Protein AF-A0A944YSN5-F1 (afdb_monomer)

Radius of gyration: 23.49 Å; Cα contacts (8 Å, |Δi|>4): 140; chains: 1; bounding box: 44×34×62 Å

Secondary structure (DSSP, 8-state):
--HHHHHHHHHHHHHHHHHHHT--TTSHHHHHHHHHHHHHHHHIIIIIIIIIIHHHHHHHHHHHHHS-HHHHHHHTBTTS-HHHHHHHHHHHHHHS---HHHHHHHHHHHHHTTB-HHHHHHHHHHHHHS-HHHHHHHHHHH-HHHHH-

Sequence (149 aa):
MSWKNEWKILLLMVVIFLAAYHLPVNTARFQNAVMESFHLLKEYARLHVLLCLIPALFIAGAIGVFISKNAVMKYLGARAKRVIAYSVASVSGAILAVCSCTILPLFSGIYKRGAGIGPATAFLYSGPAINILAIILTARILGLEMGIA

Mean predicted aligned error: 9.61 Å

Structure (mmCIF, N/CA/C/O backbone):
data_AF-A0A944YSN5-F1
#
_entry.id   AF-A0A944YSN5-F1
#
loop_
_atom_site.group_PDB
_atom_site.id
_atom_site.type_symbol
_atom_site.label_atom_id
_atom_site.label_alt_id
_atom_site.label_comp_id
_atom_site.label_asym_id
_atom_site.label_entity_id
_atom_site.label_seq_id
_atom_site.pdbx_PDB_ins_code
_atom_site.Cartn_x
_atom_site.Cartn_y
_atom_site.Cartn_z
_atom_site.occupancy
_atom_site.B_iso_or_equiv
_atom_site.auth_seq_id
_atom_site.auth_comp_id
_atom_site.auth_asym_id
_atom_site.auth_atom_id
_atom_site.pdbx_PDB_model_num
ATOM 1 N N . MET A 1 1 ? -24.686 -4.352 -42.956 1.00 55.09 1 MET A N 1
ATOM 2 C CA . MET A 1 1 ? -23.214 -4.394 -43.104 1.00 55.09 1 MET A CA 1
ATOM 3 C C . MET A 1 1 ? -22.648 -3.052 -42.639 1.00 55.09 1 MET A C 1
ATOM 5 O O . MET A 1 1 ? -22.916 -2.051 -43.290 1.00 55.09 1 MET A O 1
ATOM 9 N N . SER A 1 2 ? -21.991 -2.970 -41.476 1.00 57.09 2 SER A N 1
ATOM 10 C CA . SER A 1 2 ? -21.538 -1.683 -40.904 1.00 57.09 2 SER A CA 1
ATOM 11 C C . SER A 1 2 ? -20.074 -1.398 -41.270 1.00 57.09 2 SER A C 1
ATOM 13 O O . SER A 1 2 ? -19.162 -1.617 -40.474 1.00 57.09 2 SER A O 1
ATOM 15 N N . TRP A 1 3 ? -19.858 -0.887 -42.487 1.00 70.69 3 TRP A N 1
ATOM 16 C CA . TRP A 1 3 ? -18.540 -0.606 -43.093 1.00 70.69 3 TRP A CA 1
ATOM 17 C C . TRP A 1 3 ? -17.624 0.280 -42.220 1.00 70.69 3 TRP A C 1
ATOM 19 O O . TRP A 1 3 ? -16.401 0.153 -42.230 1.00 70.69 3 TRP A O 1
ATOM 29 N N . LYS A 1 4 ? -18.201 1.168 -41.397 1.00 75.38 4 LYS A N 1
ATOM 30 C CA . LYS A 1 4 ? -17.440 2.084 -40.525 1.00 75.38 4 LYS A CA 1
ATOM 31 C C . LYS A 1 4 ? -16.691 1.379 -39.387 1.00 75.38 4 LYS A C 1
ATOM 33 O O . LYS A 1 4 ? -15.699 1.923 -38.905 1.00 75.38 4 LYS A O 1
ATOM 38 N N . ASN A 1 5 ? -17.146 0.205 -38.946 1.00 79.56 5 ASN A N 1
ATOM 39 C CA . ASN A 1 5 ? -16.480 -0.546 -37.877 1.00 79.56 5 ASN A CA 1
ATOM 40 C C . ASN A 1 5 ? -15.324 -1.396 -38.415 1.00 79.56 5 ASN A C 1
ATOM 42 O O . ASN A 1 5 ? -14.275 -1.460 -37.781 1.00 79.56 5 ASN A O 1
ATOM 46 N N . GLU A 1 6 ? -15.476 -1.970 -39.608 1.00 85.19 6 GLU A N 1
ATOM 47 C CA . GLU A 1 6 ? -14.435 -2.780 -40.254 1.00 85.19 6 GLU A CA 1
ATOM 48 C C . GLU A 1 6 ? -13.201 -1.944 -40.611 1.00 85.19 6 GLU A C 1
ATOM 50 O O . GLU A 1 6 ? -12.071 -2.368 -40.373 1.00 85.19 6 GLU A O 1
ATOM 55 N N . TRP A 1 7 ? -13.399 -0.706 -41.077 1.00 89.31 7 TRP A N 1
ATOM 56 C CA . TRP A 1 7 ? -12.275 0.172 -41.407 1.00 89.31 7 TRP A CA 1
ATOM 57 C C . TRP A 1 7 ? -11.452 0.573 -40.175 1.00 89.31 7 TRP A C 1
ATOM 59 O O . TRP A 1 7 ? -10.230 0.635 -40.254 1.00 89.31 7 TRP A O 1
ATOM 69 N N . LYS A 1 8 ? -12.090 0.759 -39.009 1.00 84.62 8 LYS A N 1
ATOM 70 C CA . LYS A 1 8 ? -11.380 1.005 -37.739 1.00 84.62 8 LYS A CA 1
ATOM 71 C C . LYS A 1 8 ? -10.540 -0.196 -37.306 1.00 84.62 8 LYS A C 1
ATOM 73 O O . LYS A 1 8 ? -9.441 -0.003 -36.798 1.00 84.62 8 LYS A O 1
ATOM 78 N N . ILE A 1 9 ? -11.045 -1.413 -37.513 1.00 85.38 9 ILE A N 1
ATOM 79 C CA . ILE A 1 9 ?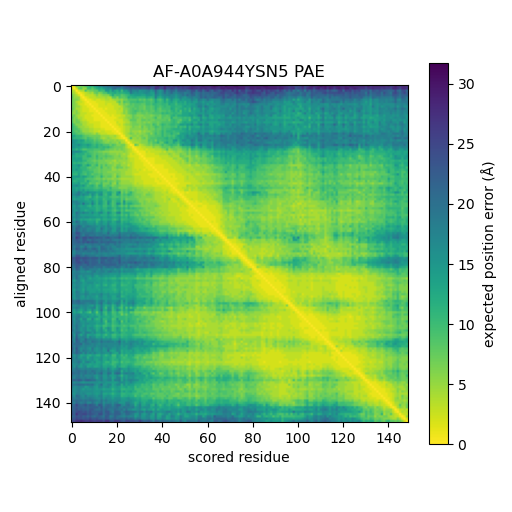 -10.335 -2.655 -37.175 1.00 85.38 9 ILE A CA 1
ATOM 80 C C . ILE A 1 9 ? -9.109 -2.828 -38.079 1.00 85.38 9 ILE A C 1
ATOM 82 O O . ILE A 1 9 ? -8.022 -3.115 -37.583 1.00 85.38 9 ILE A O 1
ATOM 86 N N . LEU A 1 10 ? -9.254 -2.570 -39.381 1.00 88.31 10 LEU A N 1
ATOM 87 C CA . LEU A 1 10 ? -8.134 -2.590 -40.326 1.00 88.31 10 LEU A CA 1
ATOM 88 C C . LEU A 1 10 ? -7.070 -1.545 -39.979 1.00 88.31 10 LEU A C 1
ATOM 90 O O . LEU A 1 10 ? -5.884 -1.866 -39.939 1.00 88.31 10 LEU A O 1
ATOM 94 N N . LEU A 1 11 ? -7.483 -0.312 -39.674 1.00 89.62 11 LEU A N 1
ATOM 95 C CA . LEU A 1 11 ? -6.560 0.757 -39.284 1.00 89.62 11 LEU A CA 1
ATOM 96 C C . LEU A 1 11 ? -5.816 0.404 -37.985 1.00 89.62 11 LEU A C 1
ATOM 98 O O . LEU A 1 11 ? -4.604 0.586 -37.905 1.00 89.62 11 LEU A O 1
ATOM 102 N N . LEU A 1 12 ? -6.511 -0.180 -37.002 1.00 90.19 12 LEU A N 1
ATOM 103 C CA . LEU A 1 12 ? -5.906 -0.673 -35.762 1.00 90.19 12 LEU A CA 1
ATOM 104 C C . LEU A 1 12 ? -4.853 -1.760 -36.037 1.00 90.19 12 LEU A C 1
ATOM 106 O O . LEU A 1 12 ? -3.748 -1.684 -35.503 1.00 90.19 12 LEU A O 1
ATOM 110 N N . MET A 1 13 ? -5.163 -2.742 -36.888 1.00 88.62 13 MET A N 1
ATOM 111 C CA . MET A 1 13 ? -4.221 -3.807 -37.254 1.00 88.62 13 MET A CA 1
ATOM 112 C C . MET A 1 13 ? -2.971 -3.260 -37.949 1.00 88.62 13 MET A C 1
ATOM 114 O O . MET A 1 13 ? -1.864 -3.668 -37.605 1.00 88.62 13 MET A O 1
ATOM 118 N N . VAL A 1 14 ? -3.128 -2.317 -38.884 1.00 93.06 14 VAL A N 1
ATOM 119 C CA . VAL A 1 14 ? -1.997 -1.688 -39.588 1.00 93.06 14 VAL A CA 1
ATOM 120 C C . VAL A 1 14 ? -1.121 -0.890 -38.621 1.00 93.06 14 VAL A C 1
ATOM 122 O O . VAL A 1 14 ? 0.102 -0.993 -38.684 1.00 93.06 14 VAL A O 1
ATOM 125 N N . VAL A 1 15 ? -1.721 -0.141 -37.691 1.00 90.69 15 VAL A N 1
ATOM 126 C CA . VAL A 1 15 ? -0.977 0.618 -36.673 1.00 90.69 15 VAL A CA 1
ATOM 127 C C . VAL A 1 15 ? -0.208 -0.315 -35.738 1.00 90.69 15 VAL A C 1
ATOM 129 O O . VAL A 1 15 ? 0.970 -0.074 -35.485 1.00 90.69 15 VAL A O 1
ATOM 132 N N . ILE A 1 16 ? -0.829 -1.401 -35.266 1.00 91.94 16 ILE A N 1
ATOM 133 C CA . ILE A 1 16 ? -0.158 -2.405 -34.424 1.00 91.94 16 ILE A CA 1
ATOM 134 C C . ILE A 1 16 ? 1.001 -3.056 -35.189 1.00 91.94 16 ILE A C 1
ATOM 136 O O . ILE A 1 16 ? 2.089 -3.210 -34.635 1.00 91.94 16 ILE A O 1
ATOM 140 N N . PHE A 1 17 ? 0.794 -3.398 -36.463 1.00 89.75 17 PHE A N 1
ATOM 141 C CA . PHE A 1 17 ? 1.822 -4.004 -37.305 1.00 89.75 17 PHE A CA 1
ATOM 142 C C . PHE A 1 17 ? 3.009 -3.061 -37.537 1.00 89.75 17 PHE A C 1
ATOM 144 O O . PHE A 1 17 ? 4.153 -3.464 -37.346 1.00 89.75 17 PHE A O 1
ATOM 151 N N . LEU A 1 18 ? 2.756 -1.794 -37.879 1.00 88.38 18 LEU A N 1
ATOM 152 C CA . LEU A 1 18 ? 3.808 -0.786 -38.055 1.00 88.38 18 LEU A CA 1
ATOM 153 C C . LEU A 1 18 ? 4.548 -0.490 -36.745 1.00 88.38 18 LEU A C 1
ATOM 155 O O . LEU A 1 18 ? 5.770 -0.355 -36.756 1.00 88.38 18 LEU A O 1
ATOM 159 N N . ALA A 1 19 ? 3.839 -0.438 -35.616 1.00 86.62 19 ALA A N 1
ATOM 160 C CA . ALA A 1 19 ? 4.451 -0.261 -34.302 1.00 86.62 19 ALA A CA 1
ATOM 161 C C . ALA A 1 19 ? 5.356 -1.446 -33.926 1.00 86.62 19 ALA A C 1
ATOM 163 O O . ALA A 1 19 ? 6.461 -1.239 -33.428 1.00 86.62 19 ALA A O 1
ATOM 164 N N . ALA A 1 20 ? 4.923 -2.680 -34.202 1.00 82.75 20 ALA A N 1
ATOM 165 C CA . ALA A 1 20 ? 5.737 -3.876 -33.999 1.00 82.75 20 ALA A CA 1
ATOM 166 C C . ALA A 1 20 ? 6.942 -3.929 -34.956 1.00 82.75 20 ALA A C 1
ATOM 168 O O . ALA A 1 20 ? 8.028 -4.330 -34.547 1.00 82.75 20 ALA A O 1
ATOM 169 N N . TYR A 1 21 ? 6.771 -3.483 -36.203 1.00 82.62 21 TYR A N 1
ATOM 170 C CA . TYR A 1 21 ? 7.832 -3.439 -37.210 1.00 82.62 21 TYR A CA 1
ATOM 171 C C . TYR A 1 21 ? 8.920 -2.408 -36.880 1.00 82.62 21 TYR A C 1
ATOM 173 O O . TYR A 1 21 ? 10.106 -2.670 -37.072 1.00 82.62 21 TYR A O 1
ATOM 181 N N . HIS A 1 22 ? 8.535 -1.243 -36.352 1.00 83.31 22 HIS A N 1
ATOM 182 C CA . HIS A 1 22 ? 9.474 -0.194 -35.944 1.00 83.31 22 HIS A CA 1
ATOM 183 C C . HIS A 1 22 ? 9.997 -0.325 -34.516 1.00 83.31 22 HIS A C 1
ATOM 185 O O . HIS A 1 22 ? 10.792 0.512 -34.083 1.00 83.31 22 HIS A O 1
ATOM 191 N N . LEU A 1 23 ? 9.595 -1.360 -33.781 1.00 78.06 23 LEU A N 1
ATOM 192 C CA . LEU A 1 23 ? 10.106 -1.588 -32.442 1.00 78.06 23 LEU A CA 1
ATOM 193 C C . LEU A 1 23 ? 11.629 -1.831 -32.530 1.00 78.06 23 LEU A C 1
ATOM 195 O O . LEU A 1 23 ? 12.057 -2.760 -33.219 1.00 78.06 23 LEU A O 1
ATOM 199 N N . PRO A 1 24 ? 12.477 -1.020 -31.866 1.00 78.62 24 PRO A N 1
ATOM 200 C CA . PRO A 1 24 ? 13.932 -1.101 -32.000 1.00 78.62 24 PRO A CA 1
ATOM 201 C C . PRO A 1 24 ? 14.508 -2.262 -31.169 1.00 78.62 24 PRO A C 1
ATOM 203 O O . PRO A 1 24 ? 15.382 -2.074 -30.325 1.00 78.62 24 PRO A O 1
ATOM 206 N N . VAL A 1 25 ? 14.022 -3.485 -31.409 1.00 76.31 25 VAL A N 1
ATOM 207 C CA . VAL A 1 25 ? 14.375 -4.706 -30.659 1.00 76.31 25 VAL A CA 1
ATOM 208 C C . VAL A 1 25 ? 15.852 -5.071 -30.806 1.00 76.31 25 VAL A C 1
ATOM 210 O O . VAL A 1 25 ? 16.424 -5.709 -29.927 1.00 76.31 25 VAL A O 1
ATOM 213 N N . ASN A 1 26 ? 16.488 -4.639 -31.896 1.00 74.00 26 ASN A N 1
ATOM 214 C CA . ASN A 1 26 ? 17.899 -4.906 -32.168 1.00 74.00 26 ASN A CA 1
ATOM 215 C C . ASN A 1 26 ? 18.853 -3.880 -31.524 1.00 74.00 26 ASN A C 1
ATOM 217 O O . ASN A 1 26 ? 20.070 -4.012 -31.598 1.00 74.00 26 ASN A O 1
ATOM 221 N N . THR A 1 27 ? 18.331 -2.816 -30.907 1.00 81.62 27 THR A N 1
ATOM 222 C CA . THR A 1 27 ? 19.176 -1.853 -30.197 1.00 81.62 27 THR A CA 1
ATOM 223 C C . THR A 1 27 ? 19.507 -2.394 -28.810 1.00 81.62 27 THR A C 1
ATOM 225 O O . THR A 1 27 ? 18.601 -2.699 -28.033 1.00 81.62 27 THR A O 1
ATOM 228 N N . ALA A 1 28 ? 20.794 -2.428 -28.449 1.00 81.50 28 ALA A N 1
ATOM 229 C CA . ALA A 1 28 ? 21.254 -2.875 -27.128 1.00 81.50 28 ALA A CA 1
ATOM 230 C C . ALA A 1 28 ? 20.528 -2.161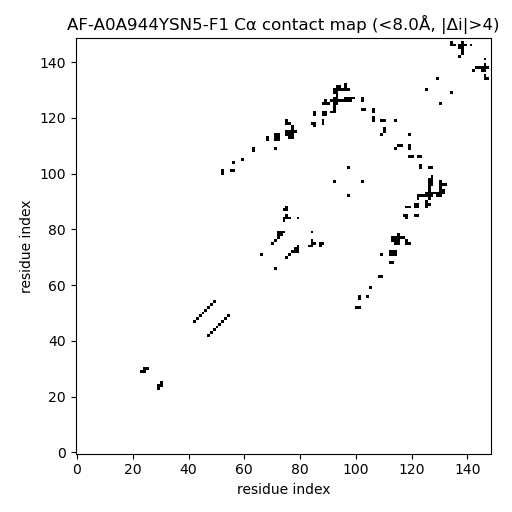 -25.969 1.00 81.50 28 ALA A C 1
ATOM 232 O O . ALA A 1 28 ? 20.230 -2.765 -24.946 1.00 81.50 28 ALA A O 1
ATOM 233 N N . ARG A 1 29 ? 20.149 -0.887 -26.151 1.00 85.00 29 ARG A N 1
ATOM 234 C CA . ARG A 1 29 ? 19.352 -0.118 -25.183 1.00 85.00 29 ARG A CA 1
ATOM 235 C C . ARG A 1 29 ? 17.967 -0.722 -24.920 1.00 85.00 29 ARG A C 1
ATOM 237 O O . ARG A 1 29 ? 17.542 -0.736 -23.770 1.00 85.00 29 ARG A O 1
ATOM 244 N N . PHE A 1 30 ? 17.269 -1.198 -25.953 1.00 85.88 30 PHE A N 1
ATOM 245 C CA . PHE A 1 30 ? 15.942 -1.801 -25.802 1.00 85.88 30 PHE A CA 1
ATOM 246 C C . PHE A 1 30 ? 16.043 -3.172 -25.133 1.00 85.88 30 PHE A C 1
ATOM 248 O O . PHE A 1 30 ? 15.319 -3.436 -24.178 1.00 85.88 30 PHE A O 1
ATOM 255 N N . GLN A 1 31 ? 16.990 -4.008 -25.568 1.00 85.06 31 GLN A N 1
ATOM 256 C CA . GLN A 1 31 ? 17.220 -5.322 -24.960 1.00 85.06 31 GLN A CA 1
ATOM 257 C C . GLN A 1 31 ? 17.600 -5.203 -23.482 1.00 85.06 31 GLN A C 1
ATOM 259 O O . GLN A 1 31 ? 16.996 -5.867 -22.642 1.00 85.06 31 GLN A O 1
ATOM 264 N N . ASN A 1 32 ? 18.521 -4.295 -23.150 1.00 87.94 32 ASN A N 1
ATOM 265 C CA . ASN A 1 32 ? 18.909 -4.043 -21.765 1.00 87.94 32 ASN A CA 1
ATOM 266 C C . ASN A 1 32 ? 17.732 -3.515 -20.937 1.00 87.94 32 ASN A C 1
ATOM 268 O O . ASN A 1 32 ? 17.503 -4.016 -19.846 1.00 87.94 32 ASN A O 1
ATOM 272 N N . ALA A 1 33 ? 16.936 -2.571 -21.453 1.00 88.06 33 ALA A N 1
ATOM 273 C CA . ALA A 1 33 ? 15.774 -2.052 -20.726 1.00 88.06 33 ALA A CA 1
ATOM 274 C C . ALA A 1 33 ? 14.717 -3.135 -20.445 1.00 88.06 33 ALA A C 1
ATOM 276 O O . ALA A 1 33 ? 14.146 -3.176 -19.353 1.00 88.06 33 ALA A O 1
ATOM 277 N N . VAL A 1 34 ? 14.469 -4.029 -21.408 1.00 90.56 34 VAL A N 1
ATOM 278 C CA . VAL A 1 34 ? 13.539 -5.154 -21.238 1.00 90.56 34 VAL A CA 1
ATOM 279 C C . VAL A 1 34 ? 14.068 -6.136 -20.193 1.00 90.56 34 VAL A C 1
ATOM 281 O O . VAL A 1 34 ? 13.339 -6.491 -19.268 1.00 90.56 34 VAL A O 1
ATOM 284 N N . MET A 1 35 ? 15.338 -6.533 -20.294 1.00 91.06 35 MET A N 1
ATOM 285 C CA . MET A 1 35 ? 15.960 -7.452 -19.338 1.00 91.06 35 MET A CA 1
ATOM 286 C C . MET A 1 35 ? 16.009 -6.867 -17.922 1.00 91.06 35 MET A C 1
ATOM 288 O O . MET A 1 35 ? 15.661 -7.565 -16.969 1.00 91.06 35 MET A O 1
ATOM 292 N N . GLU A 1 36 ? 16.346 -5.584 -17.783 1.00 90.94 36 GLU A N 1
ATOM 293 C CA . GLU A 1 36 ? 16.358 -4.880 -16.498 1.00 90.94 36 GLU A CA 1
ATOM 294 C C . GLU A 1 36 ? 14.957 -4.825 -15.880 1.00 90.94 36 GLU A C 1
ATOM 296 O O . GLU A 1 36 ? 14.781 -5.085 -14.693 1.00 90.94 36 GLU A O 1
ATOM 301 N N . SER A 1 37 ? 13.928 -4.580 -16.698 1.00 90.75 37 SER A N 1
ATOM 302 C CA . SER A 1 37 ? 12.534 -4.580 -16.239 1.00 90.75 37 SER A CA 1
ATOM 303 C C . SER A 1 37 ? 12.132 -5.938 -15.653 1.00 90.75 37 SER A C 1
ATOM 305 O O . SER A 1 37 ? 11.508 -5.998 -14.591 1.00 90.75 37 SER A O 1
ATOM 307 N N . PHE A 1 38 ? 12.520 -7.043 -16.301 1.00 93.44 38 PHE A N 1
ATOM 308 C CA . PHE A 1 38 ? 12.283 -8.387 -15.765 1.00 93.44 38 PHE A CA 1
ATOM 309 C C . PHE A 1 38 ? 13.106 -8.671 -14.503 1.00 93.44 38 PHE A C 1
ATOM 311 O O . PHE A 1 38 ? 12.605 -9.335 -13.590 1.00 93.44 38 PHE A O 1
ATOM 318 N N . HIS A 1 39 ? 14.337 -8.163 -14.419 1.00 91.12 39 HIS A N 1
ATOM 319 C CA . HIS A 1 39 ? 15.174 -8.309 -13.229 1.00 91.12 39 HIS A CA 1
ATOM 320 C C . HIS A 1 39 ? 14.565 -7.583 -12.023 1.00 91.12 39 HIS A C 1
ATOM 322 O O . HIS A 1 39 ? 14.358 -8.203 -10.978 1.00 91.12 39 HIS A O 1
ATOM 328 N N . LEU A 1 40 ? 14.162 -6.322 -12.200 1.00 90.75 40 LEU A N 1
ATOM 329 C CA . LEU A 1 40 ? 13.466 -5.530 -11.184 1.00 90.75 40 LEU A CA 1
ATOM 330 C C . LEU A 1 40 ? 12.158 -6.194 -10.745 1.00 90.75 40 LEU A C 1
ATOM 332 O O . LEU A 1 40 ? 11.874 -6.263 -9.550 1.00 90.75 40 LEU A O 1
ATOM 336 N N . LEU A 1 41 ? 11.376 -6.735 -11.686 1.00 88.69 41 LEU A N 1
ATOM 337 C CA . LEU A 1 41 ? 10.152 -7.469 -11.360 1.00 88.69 41 LEU A CA 1
ATOM 338 C C . LEU A 1 41 ? 10.448 -8.701 -10.492 1.00 88.69 41 LEU A C 1
ATOM 340 O O . LEU A 1 41 ? 9.757 -8.945 -9.501 1.00 88.69 41 LEU A O 1
ATOM 344 N N . LYS A 1 42 ? 11.482 -9.472 -10.847 1.00 91.31 42 LYS A N 1
ATOM 345 C CA . LYS A 1 42 ? 11.909 -10.657 -10.095 1.00 91.31 42 LYS A CA 1
ATOM 346 C C . LYS A 1 42 ? 12.391 -10.288 -8.694 1.00 91.31 42 LYS A C 1
ATOM 348 O O . LYS A 1 42 ? 12.012 -10.960 -7.733 1.00 91.31 42 LYS A O 1
ATOM 353 N N . GLU A 1 43 ? 13.201 -9.242 -8.560 1.00 88.38 43 GLU A N 1
ATOM 354 C CA . GLU A 1 43 ? 13.653 -8.750 -7.257 1.00 88.38 43 GLU A CA 1
ATOM 355 C C . GLU A 1 43 ? 12.490 -8.239 -6.412 1.00 88.38 43 GLU A C 1
ATOM 357 O O . GLU A 1 43 ? 12.375 -8.621 -5.248 1.00 88.38 43 GLU A O 1
ATOM 362 N N . TYR A 1 44 ? 11.572 -7.467 -6.993 1.00 86.94 44 TYR A N 1
ATOM 363 C CA . TYR A 1 44 ? 10.377 -6.995 -6.301 1.00 86.94 44 TYR A CA 1
ATOM 364 C C . TYR A 1 44 ? 9.507 -8.161 -5.809 1.00 86.94 44 TYR A C 1
ATOM 366 O O . TYR A 1 44 ? 9.099 -8.191 -4.646 1.00 86.94 44 TYR A O 1
ATOM 374 N N . ALA A 1 45 ? 9.265 -9.166 -6.654 1.00 87.38 45 ALA A N 1
ATOM 375 C CA . ALA A 1 45 ? 8.493 -10.347 -6.278 1.00 87.38 45 ALA A CA 1
ATOM 376 C C . ALA A 1 45 ? 9.184 -11.162 -5.168 1.00 87.38 45 ALA A C 1
ATOM 378 O O . ALA A 1 45 ? 8.537 -11.634 -4.232 1.00 87.38 45 ALA A O 1
ATOM 379 N N . ARG A 1 46 ? 10.509 -11.317 -5.238 1.00 90.06 46 ARG A N 1
ATOM 380 C CA . ARG A 1 46 ? 11.257 -12.139 -4.280 1.00 90.06 46 ARG A CA 1
ATOM 381 C C . ARG A 1 46 ? 11.509 -11.436 -2.949 1.00 90.06 46 ARG A C 1
ATOM 383 O O . ARG A 1 46 ? 11.418 -12.074 -1.905 1.00 90.06 46 ARG A O 1
ATOM 390 N N . LEU A 1 47 ? 11.859 -10.157 -2.979 1.00 87.12 47 LEU A N 1
ATOM 391 C CA . LEU A 1 47 ? 12.214 -9.395 -1.785 1.00 87.12 47 LEU A CA 1
ATOM 392 C C . LEU A 1 47 ? 10.988 -8.702 -1.201 1.00 87.12 47 LEU A C 1
ATOM 394 O O . LEU A 1 47 ? 10.696 -8.865 -0.024 1.00 87.12 47 LEU A O 1
ATOM 398 N N . HIS A 1 48 ? 10.236 -7.954 -2.006 1.00 83.94 48 HIS A N 1
ATOM 399 C CA . HIS A 1 48 ? 9.167 -7.103 -1.487 1.00 83.94 48 HIS A CA 1
ATOM 400 C C . HIS A 1 48 ? 7.859 -7.873 -1.257 1.00 83.94 48 HIS A C 1
ATOM 402 O O . HIS A 1 48 ? 7.255 -7.780 -0.187 1.00 83.94 48 HIS A O 1
ATOM 408 N N . VAL A 1 49 ? 7.423 -8.683 -2.225 1.00 86.31 49 VAL A N 1
ATOM 409 C CA . VAL A 1 49 ? 6.161 -9.434 -2.099 1.00 86.31 49 VAL A CA 1
ATOM 410 C C . VAL A 1 49 ? 6.290 -10.551 -1.062 1.00 86.31 49 VAL A C 1
ATOM 412 O O . VAL A 1 49 ? 5.467 -10.662 -0.156 1.00 86.31 49 VAL A O 1
ATOM 415 N N . LEU A 1 50 ? 7.343 -11.356 -1.150 1.00 87.50 50 LEU A N 1
ATOM 416 C CA . LEU A 1 50 ? 7.518 -12.507 -0.264 1.00 87.50 50 LEU A CA 1
ATOM 417 C C . LEU A 1 50 ? 7.828 -12.118 1.187 1.00 87.50 50 LEU A C 1
ATOM 419 O O . LEU A 1 50 ? 7.245 -12.707 2.095 1.00 87.50 50 LEU A O 1
ATOM 423 N N . LEU A 1 51 ? 8.701 -11.131 1.420 1.00 86.94 51 LEU A N 1
ATOM 424 C CA . LEU A 1 51 ? 9.125 -10.782 2.784 1.00 86.94 51 LEU A CA 1
ATOM 425 C C . LEU A 1 51 ? 8.197 -9.778 3.473 1.00 86.94 51 LEU A C 1
ATOM 427 O O . LEU A 1 51 ? 8.127 -9.779 4.697 1.00 86.94 51 LEU A O 1
ATOM 431 N N . CYS A 1 52 ? 7.488 -8.927 2.724 1.00 86.25 52 CYS A N 1
ATOM 432 C CA . CYS A 1 52 ? 6.628 -7.891 3.304 1.00 86.25 52 CYS A CA 1
ATOM 433 C C . CYS A 1 52 ? 5.142 -8.147 3.033 1.00 86.25 52 CYS A C 1
ATOM 435 O O . CYS A 1 52 ? 4.351 -8.202 3.976 1.00 86.25 52 CYS A O 1
ATOM 437 N N . LEU A 1 53 ? 4.747 -8.359 1.770 1.00 86.38 53 LEU A N 1
ATOM 438 C CA . LEU A 1 53 ? 3.330 -8.481 1.402 1.00 86.38 53 LEU A CA 1
ATOM 439 C C . LEU A 1 53 ? 2.677 -9.728 2.013 1.00 86.38 53 LEU A C 1
ATOM 441 O O . LEU A 1 53 ? 1.597 -9.616 2.589 1.00 86.38 53 LEU A O 1
ATOM 445 N N . ILE A 1 54 ? 3.313 -10.900 1.911 1.00 88.75 54 ILE A N 1
ATOM 446 C CA . ILE A 1 54 ? 2.737 -12.154 2.424 1.00 88.75 54 ILE A CA 1
ATOM 447 C C . ILE A 1 54 ? 2.554 -12.096 3.951 1.00 88.75 54 ILE A C 1
ATOM 449 O O . ILE A 1 54 ? 1.421 -12.307 4.398 1.00 88.75 54 ILE A O 1
ATOM 453 N N . PRO A 1 55 ? 3.575 -11.750 4.767 1.00 86.38 55 PRO A N 1
ATOM 454 C CA . PRO A 1 55 ? 3.388 -11.626 6.211 1.00 86.38 55 PRO A CA 1
ATOM 455 C C . PRO A 1 55 ? 2.366 -10.550 6.577 1.00 86.38 55 PRO A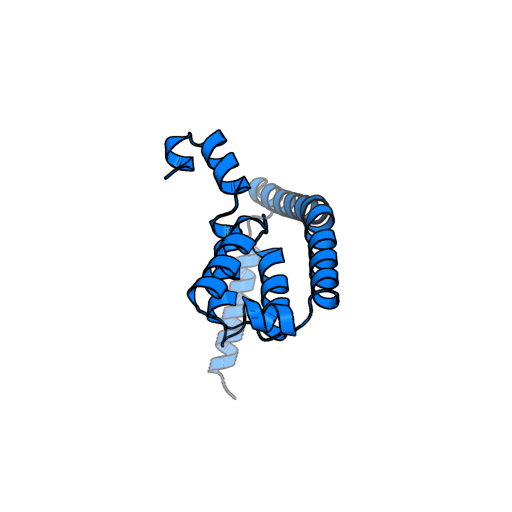 C 1
ATOM 457 O O . PRO A 1 55 ? 1.502 -10.794 7.417 1.00 86.38 55 PRO A O 1
ATOM 460 N N . ALA A 1 56 ? 2.400 -9.388 5.916 1.00 85.12 56 ALA A N 1
ATOM 461 C CA . ALA A 1 56 ? 1.459 -8.306 6.188 1.00 85.12 56 ALA A CA 1
ATOM 462 C C . ALA A 1 56 ? 0.007 -8.701 5.878 1.00 85.12 56 ALA A C 1
ATOM 464 O O . ALA A 1 56 ? -0.881 -8.408 6.675 1.00 85.12 56 ALA A O 1
ATOM 465 N N . LEU A 1 57 ? -0.252 -9.392 4.763 1.00 86.44 57 LEU A N 1
ATOM 466 C CA . LEU A 1 57 ? -1.589 -9.889 4.418 1.00 86.44 57 LEU A CA 1
ATOM 467 C C . LEU A 1 57 ? -2.073 -10.950 5.407 1.00 86.44 57 LEU A C 1
ATOM 469 O O . LEU A 1 57 ? -3.248 -10.947 5.776 1.00 86.44 57 LEU A O 1
ATOM 473 N N . PHE A 1 58 ? -1.178 -11.822 5.873 1.00 87.25 58 PHE A N 1
ATOM 474 C CA . PHE A 1 58 ? -1.512 -12.826 6.881 1.00 87.25 58 PHE A CA 1
ATOM 475 C C . PHE A 1 58 ? -1.867 -12.177 8.221 1.00 87.25 58 PHE A C 1
ATOM 477 O O . PHE A 1 58 ? -2.895 -12.501 8.813 1.00 87.25 58 PHE A O 1
ATOM 484 N N . ILE A 1 59 ? -1.069 -11.200 8.662 1.00 83.31 59 ILE A N 1
ATOM 485 C CA . ILE A 1 59 ? -1.326 -10.415 9.874 1.00 83.31 59 ILE A CA 1
ATOM 486 C C . ILE A 1 59 ? -2.624 -9.618 9.725 1.00 83.31 59 ILE A C 1
ATOM 488 O O . ILE A 1 59 ? -3.450 -9.634 10.630 1.00 83.31 59 ILE A O 1
ATOM 492 N N . ALA A 1 60 ? -2.863 -8.973 8.583 1.00 79.69 60 ALA A N 1
ATOM 493 C CA . ALA A 1 60 ? -4.107 -8.258 8.310 1.00 79.69 60 ALA A CA 1
ATOM 494 C C . ALA A 1 60 ? -5.329 -9.193 8.350 1.00 79.69 60 ALA A C 1
ATOM 496 O O . ALA A 1 60 ? -6.372 -8.833 8.902 1.00 79.69 60 ALA A O 1
ATOM 497 N N . GLY A 1 61 ? -5.195 -10.405 7.804 1.00 83.38 61 GLY A N 1
ATOM 498 C CA . GLY A 1 61 ? -6.202 -11.460 7.890 1.00 83.38 61 GLY A CA 1
ATOM 499 C C . GLY A 1 61 ? -6.458 -11.890 9.334 1.00 83.38 61 GLY A C 1
ATOM 500 O O . GLY A 1 61 ? -7.611 -11.909 9.768 1.00 83.38 61 GLY A O 1
ATOM 501 N N . ALA A 1 62 ? -5.393 -12.143 10.098 1.00 84.25 62 ALA A N 1
ATOM 502 C CA . ALA A 1 62 ? -5.462 -12.504 11.509 1.00 84.25 62 ALA A CA 1
ATOM 503 C C . ALA A 1 62 ? -6.113 -11.394 12.344 1.00 84.25 62 ALA A C 1
ATOM 505 O O . ALA A 1 62 ? -7.105 -11.650 13.019 1.00 84.25 62 ALA A O 1
ATOM 506 N N . ILE A 1 63 ? -5.646 -10.146 12.232 1.00 76.12 63 ILE A N 1
ATOM 507 C CA . ILE A 1 63 ? -6.272 -8.974 12.860 1.00 76.12 63 ILE A CA 1
ATOM 508 C C . ILE A 1 63 ? -7.736 -8.899 12.451 1.00 76.12 63 ILE A C 1
ATOM 510 O O . ILE A 1 63 ? -8.591 -8.635 13.282 1.00 76.12 63 ILE A O 1
ATOM 514 N N . GLY A 1 64 ? -8.068 -9.189 11.198 1.00 74.25 64 GLY A N 1
ATOM 515 C CA . GLY A 1 64 ? -9.454 -9.243 10.784 1.00 74.25 64 GLY A CA 1
ATOM 516 C C . GLY A 1 64 ? -10.297 -10.249 11.584 1.00 74.25 64 GLY A C 1
ATOM 517 O O . GLY A 1 64 ? -11.431 -9.946 11.964 1.00 74.25 64 GLY A O 1
ATOM 518 N N . VAL A 1 65 ? -9.781 -11.447 11.827 1.00 81.25 65 VAL A N 1
ATOM 519 C CA . VAL A 1 65 ? -10.496 -12.475 12.596 1.00 81.25 65 VAL A CA 1
ATOM 520 C C . VAL A 1 65 ? -10.536 -12.124 14.089 1.00 81.25 65 VAL A C 1
ATOM 522 O O . VAL A 1 65 ? -11.574 -12.292 14.725 1.00 81.25 65 VAL A O 1
ATOM 525 N N . PHE A 1 66 ? -9.443 -11.586 14.634 1.00 77.44 66 PHE A N 1
ATOM 526 C CA . PHE A 1 66 ? -9.307 -11.277 16.061 1.00 77.44 66 PHE A CA 1
ATOM 527 C C . PHE A 1 66 ? -9.933 -9.936 16.479 1.00 77.44 66 PHE A C 1
ATOM 529 O O . PHE A 1 66 ? -10.304 -9.769 17.641 1.00 77.44 66 PHE A O 1
ATOM 536 N N . ILE A 1 67 ? -10.088 -8.972 15.567 1.00 78.44 67 ILE A N 1
ATOM 537 C CA . ILE A 1 67 ? -10.670 -7.664 15.878 1.00 78.44 67 ILE A CA 1
ATOM 538 C C . ILE A 1 67 ? -12.196 -7.743 15.788 1.00 78.44 67 ILE A C 1
ATOM 540 O O . ILE A 1 67 ? -12.795 -7.966 14.731 1.00 78.44 67 ILE A O 1
ATOM 544 N N . SER A 1 68 ? -12.856 -7.567 16.933 1.00 77.31 68 SER A N 1
ATOM 545 C CA . SER A 1 68 ? -14.312 -7.636 16.986 1.00 77.31 68 SER A CA 1
ATOM 546 C C . SER A 1 68 ? -14.938 -6.485 16.195 1.00 77.31 68 SER A C 1
ATOM 548 O O . SER A 1 68 ? -14.494 -5.333 16.250 1.00 77.31 68 SER A O 1
ATOM 550 N N . LYS A 1 69 ? -16.030 -6.784 15.483 1.00 75.56 69 LYS A N 1
ATOM 551 C CA . LYS A 1 69 ? -16.813 -5.781 14.745 1.00 75.56 69 LYS A CA 1
ATOM 552 C C . 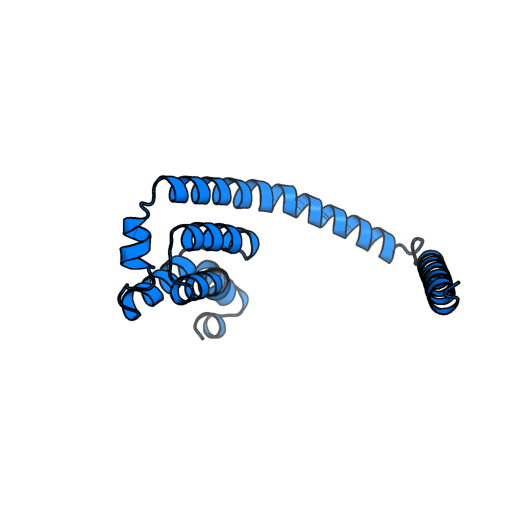LYS A 1 69 ? -17.227 -4.612 15.657 1.00 75.56 69 LYS A C 1
ATOM 554 O O . LYS A 1 69 ? -17.209 -3.463 15.233 1.00 75.56 69 LYS A O 1
ATOM 559 N N . ASN A 1 70 ? -17.496 -4.894 16.934 1.00 78.88 70 ASN A N 1
ATOM 560 C CA . ASN A 1 70 ? -17.831 -3.894 17.950 1.00 78.88 70 ASN A CA 1
ATOM 561 C C . ASN A 1 70 ? -16.685 -2.915 18.239 1.00 78.88 70 ASN A C 1
ATOM 563 O O . ASN A 1 70 ? -16.948 -1.726 18.401 1.00 78.88 70 ASN A O 1
ATOM 567 N N . ALA A 1 71 ? -15.428 -3.371 18.267 1.00 80.19 71 ALA A N 1
ATOM 568 C CA . ALA A 1 71 ? -14.276 -2.484 18.441 1.00 80.19 71 ALA A CA 1
ATOM 569 C C . ALA A 1 71 ? -14.120 -1.533 17.243 1.00 80.19 71 ALA A C 1
ATOM 571 O O . ALA A 1 71 ? -13.962 -0.324 17.429 1.00 80.19 71 ALA A O 1
ATOM 572 N N . VAL A 1 72 ? -14.270 -2.056 16.020 1.00 80.31 72 VAL A N 1
ATOM 573 C CA . VAL A 1 72 ? -14.247 -1.242 14.793 1.00 80.31 72 VAL A CA 1
ATOM 574 C C . VAL A 1 72 ? -15.388 -0.225 14.802 1.00 80.31 72 VAL A C 1
ATOM 576 O O . VAL A 1 72 ? -15.158 0.953 14.562 1.00 80.31 72 VAL A O 1
ATOM 579 N N . MET A 1 73 ? -16.606 -0.630 15.160 1.00 79.81 73 MET A N 1
ATOM 580 C CA . MET A 1 73 ? -17.750 0.284 15.239 1.00 79.81 73 MET A CA 1
ATOM 581 C C . MET A 1 73 ? -17.611 1.338 16.349 1.00 79.81 73 MET A C 1
ATOM 583 O O . MET A 1 73 ? -18.096 2.457 16.184 1.00 79.81 73 MET A O 1
ATOM 587 N N . LYS A 1 74 ? -16.942 1.011 17.463 1.00 82.31 74 LYS A N 1
ATOM 588 C CA . LYS A 1 74 ? -16.733 1.925 18.596 1.00 82.31 74 LYS A CA 1
ATOM 589 C C . LYS A 1 74 ? -15.705 3.016 18.290 1.00 82.31 74 LYS A C 1
ATOM 591 O O . LYS A 1 74 ? -15.934 4.164 18.666 1.00 82.31 74 LYS A O 1
ATOM 596 N N . TYR A 1 75 ? -14.600 2.667 17.627 1.00 82.12 75 TYR A N 1
ATOM 597 C CA . TYR A 1 75 ? -13.499 3.604 17.364 1.00 82.12 75 TYR A CA 1
ATOM 598 C C . TYR A 1 75 ? -13.494 4.170 15.944 1.00 82.12 75 TYR A C 1
ATOM 600 O O . TYR A 1 75 ? -13.154 5.330 15.774 1.00 82.12 75 TYR A O 1
ATOM 608 N N . LEU A 1 76 ? -13.898 3.399 14.935 1.00 81.00 76 LEU A N 1
ATOM 609 C CA . LEU A 1 76 ? -13.856 3.774 13.513 1.00 81.00 76 LEU A CA 1
ATOM 610 C C . LEU A 1 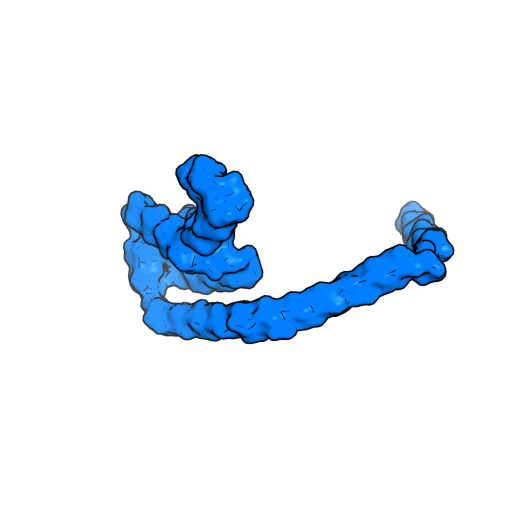76 ? -15.253 3.842 12.869 1.00 81.00 76 LEU A C 1
ATOM 612 O O . LEU A 1 76 ? -15.374 4.138 11.681 1.00 81.00 76 LEU A O 1
ATOM 616 N N . GLY A 1 77 ? -16.322 3.543 13.612 1.00 79.56 77 GLY A N 1
ATOM 617 C CA . GLY A 1 77 ? -17.683 3.487 13.077 1.00 79.56 77 GLY A CA 1
ATOM 618 C C . GLY A 1 77 ? -18.260 4.858 12.720 1.00 79.56 77 GLY A C 1
ATOM 619 O O . GLY A 1 77 ? -17.894 5.882 13.290 1.00 79.56 77 GLY A O 1
ATOM 620 N N . ALA A 1 78 ? -19.244 4.877 11.816 1.00 74.44 78 ALA A N 1
ATOM 621 C CA . ALA A 1 78 ? -19.900 6.110 11.356 1.00 74.44 78 ALA A CA 1
ATOM 622 C C . ALA A 1 78 ? -20.611 6.913 12.469 1.00 74.44 78 ALA A C 1
ATOM 624 O O . ALA A 1 78 ? -20.808 8.117 12.333 1.00 74.44 78 ALA A O 1
ATOM 625 N N . ARG A 1 79 ? -20.994 6.247 13.569 1.00 75.69 79 ARG A N 1
ATOM 626 C CA . ARG A 1 79 ? -21.617 6.861 14.756 1.00 75.69 79 ARG A CA 1
ATOM 627 C C . ARG A 1 79 ? -20.615 7.219 15.865 1.00 75.69 79 ARG A C 1
ATOM 629 O O . ARG A 1 79 ? -21.024 7.770 16.883 1.00 75.69 79 ARG A O 1
ATOM 636 N N . ALA A 1 80 ? -19.329 6.903 15.702 1.00 79.62 80 ALA A N 1
ATOM 637 C CA . ALA A 1 80 ? -18.301 7.255 16.677 1.00 79.62 80 ALA A CA 1
ATOM 638 C C . ALA A 1 80 ? -18.029 8.771 16.666 1.00 79.62 80 ALA A C 1
ATOM 640 O O . ALA A 1 80 ? -18.257 9.459 15.668 1.00 79.62 80 ALA A O 1
ATOM 641 N N . LYS A 1 81 ? -17.520 9.312 17.782 1.00 84.25 81 LYS A N 1
ATOM 642 C CA . LYS A 1 81 ? -17.127 10.728 17.860 1.00 84.25 81 LYS A CA 1
ATOM 643 C C . LYS A 1 81 ? -16.077 11.009 16.783 1.00 84.25 81 LYS A C 1
ATOM 645 O O . LYS A 1 81 ? -15.007 10.405 16.816 1.00 84.25 81 LYS A O 1
ATOM 650 N N . ARG A 1 82 ? -16.363 11.949 15.870 1.00 84.12 82 ARG A N 1
ATOM 651 C CA . ARG A 1 82 ? -15.501 12.272 14.714 1.00 84.12 82 ARG A CA 1
ATOM 652 C C . ARG A 1 82 ? -14.042 12.473 15.124 1.00 84.12 82 ARG A C 1
ATOM 654 O O . ARG A 1 82 ? -13.169 11.847 14.545 1.00 84.12 82 ARG A O 1
ATOM 661 N N . VAL A 1 83 ? -13.789 13.255 16.174 1.00 86.94 83 VAL A N 1
ATOM 662 C CA . VAL A 1 83 ? -12.426 13.532 16.661 1.00 86.94 83 VAL A CA 1
ATOM 663 C C . VAL A 1 83 ? -11.655 12.247 16.973 1.00 86.94 83 VAL A C 1
ATOM 665 O O . VAL A 1 83 ? -10.515 12.117 16.553 1.00 86.94 83 VAL A O 1
ATOM 668 N N . ILE A 1 84 ? -12.288 11.280 17.645 1.00 86.88 84 ILE A N 1
ATOM 669 C CA . ILE A 1 84 ? -11.654 10.008 18.018 1.00 86.88 84 ILE A CA 1
ATOM 670 C C . ILE A 1 84 ? -11.463 9.125 16.782 1.00 86.88 84 ILE A C 1
ATOM 672 O O . ILE A 1 84 ? -10.412 8.521 16.611 1.00 86.88 84 ILE A O 1
ATOM 676 N N . ALA A 1 85 ? -12.462 9.061 15.903 1.00 88.19 85 ALA A N 1
ATOM 677 C CA . ALA A 1 85 ? -12.392 8.196 14.732 1.00 88.19 85 ALA A CA 1
ATOM 678 C C . ALA A 1 85 ? -11.324 8.643 13.730 1.00 88.19 85 ALA A C 1
ATOM 680 O O . ALA A 1 85 ? -10.573 7.811 13.224 1.00 88.19 85 ALA A O 1
ATOM 681 N N . TYR A 1 86 ? -11.216 9.949 13.484 1.00 89.56 86 TYR A N 1
ATOM 682 C CA . TYR A 1 86 ? -10.181 10.505 12.616 1.00 89.56 86 TYR A CA 1
ATOM 683 C C . TYR A 1 86 ? -8.796 10.472 13.269 1.00 89.56 86 TYR A C 1
ATOM 685 O O . TYR A 1 86 ? -7.833 10.149 12.582 1.00 89.56 86 TYR A O 1
ATOM 693 N N . SER A 1 87 ? -8.672 10.738 14.575 1.00 89.62 87 SER A N 1
A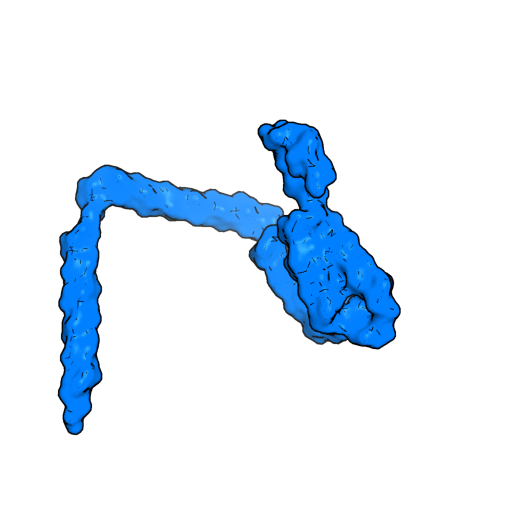TOM 694 C CA . SER A 1 87 ? -7.366 10.666 15.241 1.00 89.62 87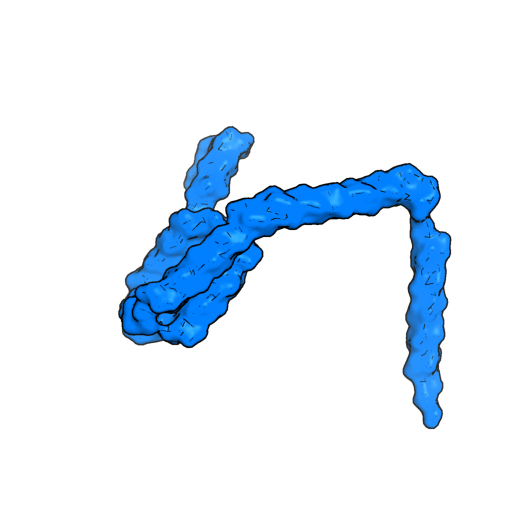 SER A CA 1
ATOM 695 C C . SER A 1 87 ? -6.827 9.239 15.273 1.00 89.62 87 SER A C 1
ATOM 697 O O . SER A 1 87 ? -5.678 9.015 14.901 1.00 89.62 87 SER A O 1
ATOM 699 N N . VAL A 1 88 ? -7.661 8.255 15.624 1.00 89.12 88 VAL A N 1
ATOM 700 C CA . VAL A 1 88 ? -7.270 6.840 15.617 1.00 89.12 88 VAL A CA 1
ATOM 701 C C . VAL A 1 88 ? -6.924 6.384 14.201 1.00 89.12 88 VAL A C 1
ATOM 703 O O . VAL A 1 88 ? -5.910 5.715 14.022 1.00 89.12 88 VAL A O 1
ATOM 706 N N . ALA A 1 89 ? -7.704 6.771 13.187 1.00 88.19 89 ALA A N 1
ATOM 707 C CA . ALA A 1 89 ? -7.401 6.461 11.790 1.00 88.19 89 ALA A CA 1
ATOM 708 C C . ALA A 1 89 ? -6.057 7.055 11.329 1.00 88.19 89 ALA A C 1
ATOM 710 O O . ALA A 1 89 ? -5.222 6.338 10.780 1.00 88.19 89 ALA A O 1
ATOM 711 N N . SER A 1 90 ? -5.806 8.337 11.594 1.00 89.19 90 SER A N 1
ATOM 712 C CA . SER A 1 90 ? -4.561 8.991 11.182 1.00 89.19 90 SER A CA 1
ATOM 713 C C . SER A 1 90 ? -3.342 8.439 11.920 1.00 89.19 90 SER A C 1
ATOM 715 O O . SER A 1 90 ? -2.345 8.123 11.278 1.00 89.19 90 SER A O 1
ATOM 717 N N . VAL A 1 91 ? -3.432 8.262 13.242 1.00 90.38 91 VAL A N 1
ATOM 718 C CA . VAL A 1 91 ? -2.319 7.765 14.069 1.00 90.38 91 VAL A CA 1
ATOM 719 C C . VAL A 1 91 ? -2.013 6.301 13.760 1.00 90.38 91 VAL A C 1
ATOM 721 O O . VAL A 1 91 ? -0.849 5.944 13.603 1.00 90.38 91 VAL A O 1
ATOM 724 N N . SER A 1 92 ? -3.035 5.449 13.622 1.00 88.25 92 SER A N 1
ATOM 725 C CA . SER A 1 92 ? -2.808 4.042 13.260 1.00 88.25 92 SER A CA 1
ATOM 726 C C . SER A 1 92 ? -2.203 3.896 11.866 1.00 88.25 92 SER A C 1
ATOM 728 O O . SER A 1 92 ? -1.327 3.055 11.692 1.00 88.25 92 SER A O 1
ATOM 730 N N . GLY A 1 93 ? -2.599 4.731 10.899 1.00 87.00 93 GLY A N 1
ATOM 731 C CA . GLY A 1 93 ? -1.952 4.764 9.588 1.00 87.00 93 GLY A CA 1
ATOM 732 C C . GLY A 1 93 ? -0.504 5.252 9.662 1.00 87.00 93 GLY A C 1
ATOM 733 O O . GLY A 1 93 ? 0.369 4.587 9.130 1.00 87.00 93 GLY A O 1
ATOM 734 N N . ALA A 1 94 ? -0.212 6.331 10.394 1.00 87.06 94 ALA A N 1
ATOM 735 C CA . ALA A 1 94 ? 1.155 6.853 10.533 1.00 87.06 94 ALA A CA 1
ATOM 736 C C . ALA A 1 94 ? 2.136 5.859 11.192 1.00 87.06 94 ALA A C 1
ATOM 738 O O . ALA A 1 94 ? 3.319 5.817 10.848 1.00 87.06 94 ALA A O 1
ATOM 739 N N . ILE A 1 95 ? 1.647 5.050 12.141 1.00 86.44 95 ILE A N 1
ATOM 740 C CA . ILE A 1 95 ? 2.440 4.008 12.814 1.00 86.44 95 ILE A CA 1
ATOM 741 C C . ILE A 1 95 ? 2.648 2.796 11.899 1.00 86.44 95 ILE A C 1
ATOM 743 O O . ILE A 1 95 ? 3.718 2.185 11.902 1.00 86.44 95 ILE A O 1
ATOM 747 N N . LEU A 1 96 ? 1.628 2.426 11.124 1.00 84.56 96 LEU A N 1
ATOM 748 C CA . LEU A 1 96 ? 1.723 1.333 10.168 1.00 84.56 96 LEU A CA 1
ATOM 749 C C . LEU A 1 96 ? 2.520 1.805 8.950 1.00 84.56 96 LEU A C 1
ATOM 751 O O . LEU A 1 96 ? 1.986 2.418 8.034 1.00 84.56 96 LEU A O 1
ATOM 755 N N . ALA A 1 97 ? 3.806 1.468 8.912 1.00 80.62 97 ALA A N 1
ATOM 756 C CA . ALA A 1 97 ? 4.641 1.661 7.733 1.00 80.62 97 ALA A CA 1
ATOM 757 C C . ALA A 1 97 ? 4.195 0.713 6.604 1.00 80.62 97 ALA A C 1
ATOM 759 O O . ALA A 1 97 ? 4.762 -0.363 6.408 1.00 80.62 97 ALA A O 1
ATOM 760 N N . VAL A 1 98 ? 3.140 1.093 5.882 1.00 82.56 98 VAL A N 1
ATOM 761 C CA . VAL A 1 98 ? 2.533 0.285 4.823 1.00 82.56 98 VAL A CA 1
ATOM 762 C C . VAL A 1 98 ? 2.582 1.000 3.482 1.00 82.56 98 VAL A C 1
ATOM 764 O O . VAL A 1 98 ? 2.344 2.200 3.366 1.00 82.56 98 VAL A O 1
ATOM 767 N N . CYS A 1 99 ? 2.891 0.238 2.439 1.00 84.81 99 CYS A N 1
ATOM 768 C CA . CYS A 1 99 ? 2.844 0.716 1.069 1.00 84.81 99 CYS A CA 1
ATOM 769 C C . CYS A 1 99 ? 1.402 0.715 0.532 1.00 84.81 99 CYS A C 1
ATOM 771 O O . CYS A 1 99 ? 0.482 0.127 1.113 1.00 84.81 99 CYS A O 1
ATOM 773 N N . SER A 1 100 ? 1.206 1.336 -0.634 1.00 84.62 100 SER A N 1
ATOM 774 C CA . SER A 1 100 ? -0.078 1.335 -1.350 1.00 84.62 100 SER A CA 1
ATOM 775 C C . SER A 1 100 ? -0.621 -0.081 -1.609 1.00 84.62 100 SER A C 1
ATOM 777 O O . SER A 1 100 ? -1.833 -0.281 -1.677 1.00 84.62 100 SER A O 1
ATOM 779 N N . CYS A 1 101 ? 0.260 -1.082 -1.686 1.00 83.88 101 CYS A N 1
ATOM 780 C CA . CYS A 1 101 ? -0.075 -2.480 -1.948 1.00 83.88 101 CYS A CA 1
ATOM 781 C C . CYS A 1 101 ? -0.796 -3.167 -0.771 1.00 83.88 101 CYS A C 1
ATOM 783 O O . CYS A 1 101 ? -1.613 -4.059 -0.990 1.00 83.88 101 CYS A O 1
ATOM 785 N N . THR A 1 102 ? -0.510 -2.771 0.475 1.00 84.81 102 THR A N 1
ATOM 786 C CA . THR A 1 102 ? -1.041 -3.417 1.694 1.00 84.81 102 THR A CA 1
ATOM 787 C C . THR A 1 102 ? -2.139 -2.606 2.377 1.00 84.81 102 THR A C 1
ATOM 789 O O . THR A 1 102 ? -3.014 -3.179 3.030 1.00 84.81 102 THR A O 1
ATOM 792 N N . ILE A 1 103 ? -2.167 -1.287 2.183 1.00 88.12 103 ILE A N 1
ATOM 793 C CA . ILE A 1 103 ? -3.207 -0.422 2.755 1.00 88.12 103 ILE A CA 1
ATOM 794 C C . ILE A 1 103 ? -4.590 -0.676 2.136 1.00 88.12 103 ILE A C 1
ATOM 796 O O . ILE A 1 103 ? -5.593 -0.651 2.844 1.00 88.12 103 ILE A O 1
ATOM 800 N N . LEU A 1 104 ? -4.661 -0.983 0.835 1.00 88.94 104 LEU A N 1
ATOM 801 C CA . LEU A 1 104 ? -5.912 -1.273 0.124 1.00 88.94 104 LEU A CA 1
ATOM 802 C C . LEU A 1 104 ? -6.674 -2.483 0.703 1.00 88.94 104 LEU A C 1
ATOM 804 O O . LEU A 1 104 ? -7.862 -2.342 1.018 1.00 88.94 104 LEU A O 1
ATOM 808 N N . PRO A 1 105 ? -6.050 -3.667 0.886 1.00 85.19 105 PRO A N 1
ATOM 809 C CA . PRO A 1 105 ? -6.731 -4.804 1.504 1.00 85.19 105 PRO A CA 1
ATOM 810 C C . PRO A 1 105 ? -7.067 -4.557 2.980 1.00 85.19 105 PRO A C 1
ATOM 812 O O . PRO A 1 105 ? -8.146 -4.959 3.421 1.00 85.19 105 PRO A O 1
ATOM 815 N N . LEU A 1 106 ? -6.214 -3.845 3.728 1.00 86.25 106 LEU A N 1
ATOM 816 C CA . LEU A 1 106 ? -6.510 -3.436 5.108 1.00 86.25 106 LEU A CA 1
ATOM 817 C C . LEU A 1 106 ? -7.747 -2.531 5.178 1.00 86.25 106 LEU A C 1
ATOM 819 O O . LEU A 1 1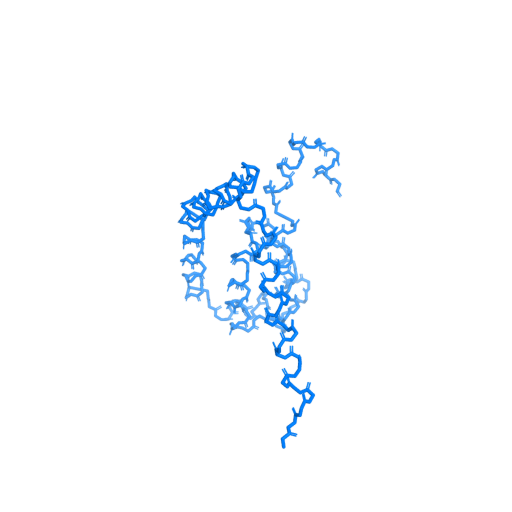06 ? -8.673 -2.819 5.938 1.00 86.25 106 LEU A O 1
ATOM 823 N N . PHE A 1 107 ? -7.801 -1.500 4.333 1.00 88.19 107 PHE A N 1
ATOM 824 C CA . PHE A 1 107 ? -8.946 -0.605 4.171 1.00 88.19 107 PHE A CA 1
ATOM 825 C C . PHE A 1 107 ? -10.225 -1.385 3.845 1.00 88.19 107 PHE A C 1
ATOM 827 O O . PHE A 1 107 ? -11.244 -1.225 4.518 1.00 88.19 107 PHE A O 1
ATOM 834 N N . SER A 1 108 ? -10.166 -2.284 2.860 1.00 87.50 108 SER A N 1
ATOM 835 C CA . SER A 1 108 ? -11.299 -3.140 2.495 1.00 87.50 108 SER A CA 1
ATOM 836 C C . SER A 1 108 ? -11.760 -3.999 3.680 1.00 87.50 108 SER A C 1
ATOM 838 O O . SER A 1 108 ? -12.959 -4.123 3.938 1.00 87.50 108 SER A O 1
ATOM 840 N N . GLY A 1 109 ? -10.818 -4.538 4.459 1.00 85.38 109 GLY A N 1
ATOM 841 C CA . GLY A 1 109 ? -11.093 -5.336 5.652 1.00 85.38 109 GLY A CA 1
ATOM 842 C C . GLY A 1 109 ? -11.784 -4.560 6.778 1.00 85.38 109 GLY A C 1
ATOM 843 O O . GLY A 1 109 ? -12.741 -5.068 7.367 1.00 85.38 109 GLY A O 1
ATOM 844 N N . ILE A 1 110 ? -11.337 -3.341 7.090 1.00 86.00 110 ILE A N 1
ATOM 845 C CA . ILE A 1 110 ? -11.973 -2.498 8.122 1.00 86.00 110 ILE A CA 1
ATOM 846 C C . ILE A 1 110 ? -13.315 -1.930 7.642 1.00 86.00 110 ILE A C 1
ATOM 848 O O . ILE A 1 110 ? -14.276 -1.882 8.413 1.00 86.00 110 ILE A O 1
ATOM 852 N N . TYR A 1 111 ? -13.421 -1.577 6.358 1.00 87.44 111 TYR A N 1
ATOM 853 C CA . TYR A 1 111 ? -14.640 -1.030 5.768 1.00 87.44 111 TYR A CA 1
ATOM 854 C C . TYR A 1 111 ? -15.760 -2.074 5.716 1.00 87.44 111 TYR A C 1
ATOM 856 O O . TYR A 1 111 ? -16.867 -1.813 6.187 1.00 87.44 111 TYR A O 1
ATOM 864 N N . LYS A 1 112 ? -15.460 -3.310 5.288 1.00 84.38 112 LYS A N 1
ATOM 865 C CA . LYS A 1 112 ? -16.418 -4.434 5.334 1.00 84.38 112 LYS A CA 1
ATOM 866 C C . LYS A 1 112 ? -16.902 -4.759 6.754 1.00 84.38 112 LYS A C 1
ATOM 868 O O . LYS A 1 112 ? -17.988 -5.312 6.924 1.00 84.38 112 LYS A O 1
ATOM 873 N N . ARG A 1 113 ? -16.134 -4.399 7.789 1.00 80.56 113 ARG A N 1
ATOM 874 C CA . ARG A 1 113 ? -16.542 -4.537 9.199 1.00 80.56 113 ARG A CA 1
ATOM 875 C C . ARG A 1 113 ? -17.448 -3.405 9.697 1.00 80.56 113 ARG A C 1
ATOM 877 O O . ARG A 1 113 ? -17.995 -3.539 10.786 1.00 80.56 113 ARG A O 1
ATOM 884 N N . GLY A 1 114 ? -17.689 -2.361 8.904 1.00 82.88 114 GLY A N 1
ATOM 885 C CA . GLY A 1 114 ? -18.618 -1.272 9.229 1.00 82.88 114 GLY A CA 1
ATOM 886 C C . GLY A 1 114 ? -17.950 0.039 9.653 1.00 82.88 114 GLY A C 1
ATOM 887 O O . GLY A 1 114 ? -18.634 0.932 10.158 1.00 82.88 114 GLY A O 1
ATOM 888 N N . ALA A 1 115 ? -16.635 0.186 9.452 1.00 85.69 115 ALA A N 1
ATOM 889 C CA . ALA A 1 115 ? -15.981 1.482 9.614 1.00 85.69 115 ALA A CA 1
ATOM 890 C C . ALA A 1 115 ? -16.660 2.546 8.728 1.00 85.69 115 ALA A C 1
ATOM 892 O O . ALA A 1 115 ? -17.073 2.269 7.599 1.00 85.69 115 ALA A O 1
ATOM 893 N N . GLY A 1 116 ? -16.788 3.771 9.239 1.00 88.06 116 GLY A N 1
ATOM 894 C CA . GLY A 1 116 ? -17.298 4.888 8.451 1.00 88.06 116 GLY A CA 1
ATOM 895 C C . GLY A 1 116 ? -16.359 5.192 7.284 1.00 88.06 116 GLY A C 1
ATOM 896 O O . GLY A 1 116 ? -15.142 5.096 7.429 1.00 88.06 116 GLY A O 1
ATOM 897 N N . ILE A 1 117 ? -16.912 5.599 6.137 1.00 89.19 117 ILE A N 1
ATOM 898 C CA . ILE A 1 117 ? -16.102 5.893 4.945 1.00 89.19 117 ILE A CA 1
ATOM 899 C C . ILE A 1 117 ? -15.069 6.999 5.210 1.00 89.19 117 ILE A C 1
ATOM 901 O O . ILE A 1 117 ? -13.951 6.893 4.737 1.00 89.19 117 ILE A O 1
ATOM 905 N N . GLY A 1 118 ? -15.407 8.000 6.033 1.00 89.44 118 GLY A N 1
ATOM 906 C CA . GLY A 1 118 ? -14.512 9.107 6.389 1.00 89.44 118 GLY A CA 1
ATOM 907 C C . GLY A 1 118 ? -13.270 8.678 7.185 1.00 89.44 118 GLY A C 1
ATOM 908 O O . GLY A 1 118 ? -12.156 8.915 6.729 1.00 89.44 118 GLY A O 1
ATOM 909 N N . PRO A 1 119 ? -13.417 8.024 8.353 1.00 89.56 119 PRO A N 1
ATOM 910 C CA . PRO A 1 119 ? -12.274 7.473 9.084 1.00 89.56 119 PRO A CA 1
ATOM 911 C C . PRO A 1 119 ? -11.487 6.436 8.273 1.00 89.56 119 PRO A C 1
ATOM 913 O O . PRO A 1 119 ? -10.264 6.388 8.350 1.00 89.56 119 PRO A O 1
ATOM 916 N N . ALA A 1 120 ? -12.165 5.626 7.456 1.00 89.94 120 ALA A N 1
ATOM 917 C CA . ALA A 1 120 ? -11.497 4.628 6.629 1.00 89.94 120 ALA A CA 1
ATOM 918 C 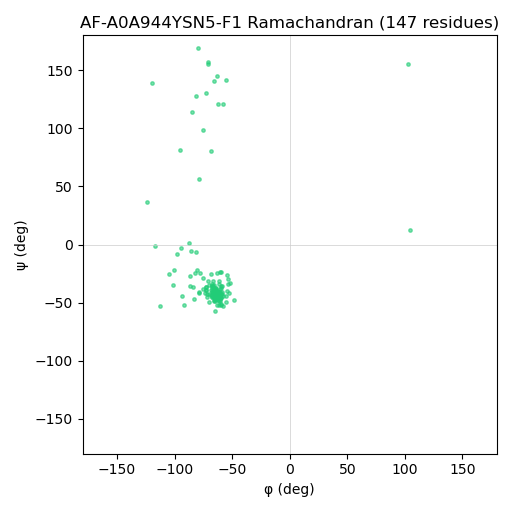C . ALA A 1 120 ? -10.639 5.267 5.519 1.00 89.94 120 ALA A C 1
ATOM 920 O O . ALA A 1 120 ? -9.518 4.819 5.288 1.00 89.94 120 ALA A O 1
ATOM 921 N N . THR A 1 121 ? -11.112 6.328 4.855 1.00 90.31 121 THR A N 1
ATOM 922 C CA . THR A 1 121 ? -10.305 7.052 3.859 1.00 90.31 121 THR A CA 1
ATOM 923 C C . THR A 1 121 ? -9.171 7.843 4.501 1.00 90.31 121 THR A C 1
ATOM 925 O O . THR A 1 121 ? -8.083 7.888 3.934 1.00 90.31 121 THR A O 1
ATOM 928 N N . ALA A 1 122 ? -9.380 8.397 5.700 1.00 90.06 122 ALA A N 1
ATOM 929 C CA . ALA A 1 122 ? -8.311 9.034 6.469 1.00 90.06 122 ALA A CA 1
ATOM 930 C C . ALA A 1 122 ? -7.178 8.047 6.787 1.00 90.06 122 ALA A C 1
ATOM 932 O O . ALA A 1 122 ? -6.018 8.372 6.562 1.00 90.06 122 ALA A O 1
ATOM 933 N N . PHE A 1 123 ? -7.517 6.826 7.219 1.00 89.25 123 PHE A N 1
ATOM 934 C CA . PHE A 1 123 ? -6.549 5.744 7.416 1.00 89.25 123 PHE A CA 1
ATOM 935 C C . PHE A 1 123 ? -5.830 5.371 6.112 1.00 89.25 123 PHE A C 1
ATOM 937 O O . PHE A 1 123 ? -4.609 5.243 6.091 1.00 89.25 123 PHE A O 1
ATOM 944 N N . LEU A 1 124 ? -6.580 5.224 5.011 1.00 90.69 124 LEU A N 1
ATOM 945 C CA . LEU A 1 124 ? -6.019 4.864 3.707 1.00 90.69 124 LEU A CA 1
ATOM 946 C C . LEU A 1 124 ? -5.004 5.901 3.205 1.00 90.69 124 LEU A C 1
ATOM 948 O O . LEU A 1 124 ? -3.998 5.529 2.606 1.00 90.69 124 LEU A O 1
ATOM 952 N N . TYR A 1 125 ? -5.271 7.184 3.443 1.00 90.12 125 TYR A N 1
ATOM 953 C CA . TYR A 1 125 ? -4.389 8.271 3.035 1.00 90.12 125 TYR A CA 1
ATOM 954 C C . TYR A 1 125 ? -3.191 8.438 3.977 1.00 90.12 125 TYR A C 1
ATOM 956 O O . TYR A 1 125 ? -2.073 8.650 3.512 1.00 90.12 125 TYR A O 1
ATOM 964 N N . SER A 1 126 ? -3.395 8.324 5.294 1.00 89.12 126 SER A N 1
ATOM 965 C CA . SER A 1 126 ? -2.330 8.560 6.274 1.00 89.12 126 SER A CA 1
ATOM 966 C C . SER A 1 126 ? -1.220 7.513 6.218 1.00 89.12 126 SER A C 1
ATOM 968 O O . SER A 1 126 ? -0.061 7.875 6.411 1.00 89.12 126 SER A O 1
ATOM 970 N N . GLY A 1 127 ? -1.544 6.251 5.918 1.00 85.69 127 GLY A N 1
ATOM 971 C CA . GLY A 1 127 ? -0.562 5.162 5.932 1.00 85.69 127 GLY A CA 1
ATOM 972 C C . GLY A 1 127 ? 0.638 5.367 5.000 1.00 85.69 127 GLY A C 1
ATOM 973 O O . GLY A 1 127 ? 1.773 5.331 5.471 1.00 85.69 127 GLY A O 1
ATOM 974 N N . PRO A 1 128 ? 0.435 5.644 3.700 1.00 82.62 128 PRO A N 1
ATOM 975 C CA . PRO A 1 128 ? 1.549 5.915 2.794 1.00 82.62 128 PRO A CA 1
ATOM 976 C C . PRO A 1 128 ? 2.152 7.315 2.977 1.00 82.62 128 PRO A C 1
ATOM 978 O O . PRO A 1 128 ? 3.329 7.506 2.685 1.00 82.62 128 PRO A O 1
ATOM 981 N N . ALA A 1 129 ? 1.353 8.294 3.417 1.00 84.19 129 ALA A N 1
ATOM 982 C CA . ALA A 1 129 ? 1.741 9.704 3.393 1.00 84.19 129 ALA A CA 1
ATOM 983 C C . ALA A 1 129 ? 2.534 10.165 4.629 1.00 84.19 129 ALA A C 1
ATOM 985 O O . ALA A 1 129 ? 3.422 10.998 4.486 1.00 84.19 129 ALA A O 1
ATOM 986 N N . ILE A 1 130 ? 2.231 9.654 5.831 1.00 83.44 130 ILE A N 1
ATOM 987 C CA . ILE A 1 130 ? 2.763 10.181 7.110 1.00 83.44 130 ILE A CA 1
ATOM 988 C C . ILE A 1 130 ? 3.486 9.079 7.906 1.00 83.44 130 ILE A C 1
ATOM 990 O O . ILE A 1 130 ? 3.404 8.985 9.128 1.00 83.44 130 ILE A O 1
ATOM 994 N N . ASN A 1 131 ? 4.181 8.191 7.200 1.00 83.69 131 ASN A N 1
ATOM 995 C CA . ASN A 1 131 ? 4.927 7.092 7.805 1.00 83.69 131 ASN A CA 1
ATOM 996 C C . ASN A 1 131 ? 6.197 7.601 8.514 1.00 83.69 131 ASN A C 1
ATOM 998 O O . ASN A 1 131 ? 7.033 8.272 7.907 1.00 83.69 131 ASN A O 1
ATOM 1002 N N . ILE A 1 132 ? 6.399 7.189 9.768 1.00 83.44 132 ILE A N 1
ATOM 1003 C CA . ILE A 1 132 ? 7.590 7.497 10.583 1.00 83.44 132 ILE A CA 1
ATOM 1004 C C . ILE A 1 132 ? 8.898 7.128 9.863 1.00 83.44 132 ILE A C 1
ATOM 1006 O O . ILE A 1 132 ? 9.855 7.901 9.888 1.00 83.44 132 ILE A O 1
ATOM 1010 N N . LEU A 1 133 ? 8.952 5.975 9.187 1.00 82.19 133 LEU A N 1
ATOM 1011 C CA . LEU A 1 133 ? 10.137 5.581 8.418 1.00 82.19 133 LEU A CA 1
ATOM 1012 C C . LEU A 1 133 ? 10.387 6.517 7.239 1.00 82.19 133 LEU A C 1
ATOM 1014 O O . LEU A 1 133 ? 11.541 6.818 6.957 1.00 82.19 133 LEU A O 1
ATOM 1018 N N . ALA A 1 134 ? 9.333 6.991 6.571 1.00 83.00 134 ALA A N 1
ATOM 1019 C CA . ALA A 1 134 ? 9.480 7.942 5.475 1.00 83.00 134 ALA A CA 1
ATOM 1020 C C . ALA A 1 134 ? 10.045 9.274 5.988 1.00 83.00 134 ALA A C 1
ATOM 1022 O O . ALA A 1 134 ? 10.993 9.790 5.402 1.00 83.00 134 ALA A O 1
ATOM 1023 N N . ILE A 1 135 ? 9.543 9.770 7.123 1.00 84.19 135 ILE A N 1
ATOM 1024 C CA . ILE A 1 135 ? 10.044 10.983 7.791 1.00 84.19 135 ILE A CA 1
ATOM 1025 C C . ILE A 1 135 ? 11.523 10.829 8.167 1.00 84.19 135 ILE A C 1
ATOM 1027 O O . ILE A 1 135 ? 12.345 11.661 7.792 1.00 84.19 135 ILE A O 1
ATOM 1031 N N . ILE A 1 136 ? 11.893 9.739 8.848 1.00 85.12 136 ILE A N 1
ATOM 1032 C CA . ILE A 1 136 ? 13.282 9.494 9.268 1.00 85.12 136 ILE A CA 1
ATOM 1033 C C . ILE A 1 136 ? 14.206 9.375 8.054 1.00 85.12 136 ILE A C 1
ATOM 1035 O O . ILE A 1 136 ? 15.284 9.967 8.047 1.00 85.12 136 ILE A O 1
ATOM 1039 N N . LEU A 1 137 ? 13.807 8.622 7.028 1.00 84.88 137 LEU A N 1
ATOM 1040 C CA . LEU A 1 137 ? 14.634 8.421 5.840 1.00 84.88 137 LEU A CA 1
ATOM 1041 C C . LEU A 1 137 ? 14.814 9.733 5.064 1.00 84.88 137 LEU A C 1
ATOM 1043 O O . LEU A 1 137 ? 15.920 10.045 4.630 1.00 84.88 137 LEU A O 1
ATOM 1047 N N . THR A 1 138 ? 13.752 10.533 4.963 1.00 85.12 138 THR A N 1
ATOM 1048 C CA . THR A 1 138 ? 13.778 11.853 4.318 1.00 85.12 138 THR A CA 1
ATOM 1049 C C . THR A 1 138 ? 14.674 12.811 5.095 1.00 85.12 138 THR A C 1
ATOM 1051 O O . THR A 1 138 ? 15.569 13.408 4.506 1.00 85.12 138 THR A O 1
ATOM 1054 N N . ALA A 1 139 ? 14.532 12.876 6.422 1.00 85.50 139 ALA A N 1
ATOM 1055 C CA . ALA A 1 139 ? 15.389 13.687 7.287 1.00 85.50 139 ALA A CA 1
ATOM 1056 C C . ALA A 1 139 ? 16.871 13.287 7.183 1.00 85.50 139 ALA A C 1
ATOM 1058 O O . ALA A 1 139 ? 17.756 14.142 7.220 1.00 85.50 139 ALA A O 1
ATOM 1059 N N . ARG A 1 140 ? 17.154 11.985 7.042 1.00 84.00 140 ARG A N 1
ATOM 1060 C CA . ARG A 1 140 ? 18.519 11.458 6.899 1.00 84.00 140 ARG A CA 1
ATOM 1061 C C . ARG A 1 140 ? 19.142 11.751 5.536 1.00 84.00 140 ARG A C 1
ATOM 1063 O O . ARG A 1 140 ? 20.348 11.966 5.489 1.00 84.00 140 ARG A O 1
ATOM 1070 N N . ILE A 1 141 ? 18.361 11.723 4.456 1.00 86.62 141 ILE A N 1
ATOM 1071 C CA . ILE A 1 141 ? 18.874 11.844 3.081 1.00 86.62 141 ILE A CA 1
ATOM 1072 C C . ILE A 1 141 ? 18.840 13.295 2.582 1.00 86.62 141 ILE A C 1
ATOM 1074 O O . ILE A 1 141 ? 19.809 13.746 1.980 1.00 86.62 141 ILE A O 1
ATOM 1078 N N . LEU A 1 142 ? 17.743 14.022 2.816 1.00 83.31 142 LEU A N 1
ATOM 1079 C CA . LEU A 1 142 ? 17.523 15.384 2.306 1.00 83.31 142 LEU A CA 1
ATOM 1080 C C . LEU A 1 142 ? 17.847 16.485 3.331 1.00 83.31 142 LEU A C 1
ATOM 1082 O O . LEU A 1 142 ? 17.878 17.658 2.969 1.00 83.31 142 LEU A O 1
ATOM 1086 N N . GLY A 1 143 ? 18.117 16.123 4.587 1.00 81.06 143 GLY A N 1
ATOM 1087 C CA . GLY A 1 143 ? 18.417 17.058 5.671 1.00 81.06 143 GLY A CA 1
ATOM 1088 C C . GLY A 1 143 ? 17.243 17.275 6.632 1.00 81.06 143 GLY A C 1
ATOM 1089 O O . GLY A 1 143 ? 16.075 17.090 6.289 1.00 81.06 143 GLY A O 1
ATOM 1090 N N . LEU A 1 144 ? 17.572 17.669 7.867 1.00 80.25 144 LEU A N 1
ATOM 1091 C CA . LEU A 1 144 ? 16.624 17.798 8.984 1.00 80.25 144 LEU A CA 1
ATOM 1092 C C . LEU A 1 144 ? 15.517 18.831 8.732 1.00 80.25 144 LEU A C 1
ATOM 1094 O O . LEU A 1 144 ? 14.398 18.624 9.185 1.00 80.25 144 LEU A O 1
ATOM 1098 N N . GLU A 1 145 ? 15.801 19.895 7.978 1.00 72.56 145 GLU A N 1
ATOM 1099 C CA . GLU A 1 145 ? 14.813 20.945 7.693 1.00 72.56 145 GLU A CA 1
ATOM 1100 C C . GLU A 1 145 ? 13.671 20.446 6.802 1.00 72.56 145 GLU A C 1
ATOM 1102 O O . GLU A 1 145 ? 12.511 20.727 7.074 1.00 72.56 145 GLU A O 1
ATOM 1107 N N . MET A 1 146 ? 13.985 19.629 5.792 1.00 69.94 146 MET A N 1
ATOM 1108 C CA . MET A 1 146 ? 12.990 19.027 4.894 1.00 69.94 146 MET A CA 1
ATOM 1109 C C . MET A 1 146 ? 12.267 17.835 5.530 1.00 69.94 146 MET A C 1
ATOM 1111 O O . MET A 1 146 ? 11.168 17.491 5.117 1.00 69.94 146 MET A O 1
ATOM 1115 N N . GLY A 1 147 ? 12.892 17.172 6.507 1.00 67.25 147 GLY A N 1
ATOM 1116 C CA . GLY A 1 147 ? 12.281 16.053 7.221 1.00 67.25 147 GLY A CA 1
ATOM 1117 C C . GLY A 1 147 ? 11.312 16.462 8.335 1.00 67.25 147 GLY A C 1
ATOM 1118 O O . GLY A 1 147 ? 10.493 15.640 8.731 1.00 67.25 147 GLY A O 1
ATOM 1119 N N . ILE A 1 148 ? 11.425 17.686 8.865 1.00 69.50 148 ILE A N 1
ATOM 1120 C CA . ILE A 1 148 ? 10.571 18.210 9.951 1.00 69.50 148 ILE A CA 1
ATOM 1121 C C . ILE A 1 148 ? 9.460 19.143 9.426 1.00 69.50 148 ILE A C 1
ATOM 1123 O O . ILE A 1 148 ? 8.462 19.320 10.127 1.00 69.50 148 ILE A O 1
ATOM 1127 N N . ALA A 1 149 ? 9.627 19.729 8.233 1.00 61.16 149 ALA A N 1
ATOM 1128 C CA . ALA A 1 149 ? 8.623 20.568 7.566 1.00 61.16 149 ALA A CA 1
ATOM 1129 C C . ALA A 1 149 ? 7.360 19.786 7.169 1.00 61.16 149 ALA A C 1
ATOM 1131 O O . ALA A 1 149 ? 6.259 20.371 7.302 1.00 61.16 149 ALA A O 1
#

Foldseek 3Di:
DPPVVVVVVVVVVVVVVVCVVPPVCVDPVNVVVVVVVVVVVVCCCVPVCVPPVVVLVVVLVVCLVVPDLVNLCAQQAPPHDPVRLLVCLLVVLQAQQDDLNRLVVSLVSSVVSHGDPVSSVSNSVNNPPNHPVVLVVCCVPVHVVRSVD

pLDDT: mean 84.14, std 6.29, range [55.09, 93.44]

Solvent-accessible surface area (backbone atoms only — not comparable to full-atom values): 7865 Å² total; per-residue (Å²): 136,70,67,76,59,56,53,52,51,52,52,49,52,51,51,53,49,52,52,62,70,68,49,60,67,87,39,69,70,47,47,49,52,53,54,48,53,52,48,53,50,50,49,42,50,60,54,48,38,56,67,46,47,50,55,50,52,51,49,50,51,49,49,56,73,72,50,51,53,65,59,40,35,60,46,32,12,72,84,27,61,62,71,58,13,43,48,52,20,34,52,53,13,20,70,41,80,37,53,78,82,56,39,54,60,48,40,52,56,47,42,78,50,49,28,18,71,66,26,44,50,42,22,54,52,22,14,64,72,52,16,58,66,57,37,53,52,38,21,71,73,74,34,60,71,73,36,73,107